Protein AF-A0A8T3YSC1-F1 (afdb_monomer)

Radius of gyration: 13.59 Å; Cα contacts (8 Å, |Δi|>4): 23; chains: 1; bounding box: 28×20×34 Å

Secondary structure (DSSP, 8-state):
-HHHHHHHHHHHHHHHHHHHHHHHHHHHS---HHHHHHHHHHHIIIIIHHHHHHTT-

Structure (mmCIF, N/CA/C/O backbone):
data_AF-A0A8T3YSC1-F1
#
_entry.id   AF-A0A8T3YSC1-F1
#
loop_
_atom_site.group_PDB
_atom_site.id
_atom_site.type_symbol
_atom_site.label_atom_id
_atom_site.label_alt_id
_atom_site.label_comp_id
_atom_site.label_asym_id
_atom_site.label_entity_id
_atom_site.label_seq_id
_atom_site.pdbx_PDB_ins_code
_atom_site.Cartn_x
_atom_site.Cartn_y
_atom_site.Cartn_z
_atom_site.occupancy
_atom_site.B_iso_or_equiv
_atom_site.auth_seq_id
_atom_site.auth_comp_id
_atom_site.auth_asym_id
_atom_site.auth_atom_id
_atom_site.pdbx_PDB_model_num
ATOM 1 N N . MET A 1 1 ? -14.307 -2.634 21.516 1.00 59.19 1 MET A N 1
ATOM 2 C CA . MET A 1 1 ? -14.536 -2.279 20.088 1.00 59.19 1 MET A CA 1
ATOM 3 C C . MET A 1 1 ? -14.019 -0.894 19.653 1.00 59.19 1 MET A C 1
ATOM 5 O O . MET A 1 1 ? -13.657 -0.758 18.490 1.00 59.19 1 MET A O 1
ATOM 9 N N . LYS A 1 2 ? -13.940 0.143 20.515 1.00 69.25 2 LYS A N 1
ATOM 10 C CA . LYS A 1 2 ? -13.434 1.480 20.102 1.00 69.25 2 LYS A CA 1
ATOM 11 C C . LYS A 1 2 ? -11.937 1.505 19.724 1.00 69.25 2 LYS A C 1
ATOM 13 O O . LYS A 1 2 ? -11.579 2.209 18.788 1.00 69.25 2 LYS A O 1
ATOM 18 N N . MET A 1 3 ? -11.077 0.730 20.396 1.00 79.31 3 MET A N 1
ATOM 19 C CA . MET A 1 3 ? -9.633 0.681 20.090 1.00 79.31 3 MET A CA 1
ATOM 20 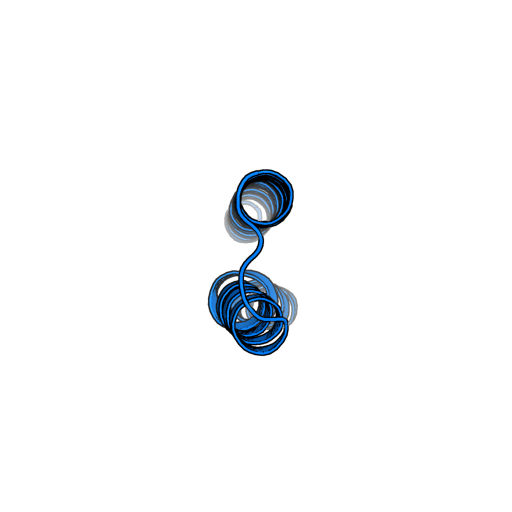C C . MET A 1 3 ? -9.299 -0.040 18.775 1.00 79.31 3 MET A C 1
ATOM 22 O O . MET A 1 3 ? -8.504 0.480 18.002 1.00 79.31 3 MET A O 1
ATOM 26 N N . LEU A 1 4 ? -9.947 -1.173 18.469 1.00 81.69 4 LEU A N 1
ATOM 27 C CA . LEU A 1 4 ? -9.744 -1.906 17.206 1.00 81.69 4 LEU A CA 1
ATOM 28 C C . LEU A 1 4 ? -10.076 -1.053 15.971 1.00 81.69 4 LEU A C 1
ATOM 30 O O . LEU A 1 4 ? -9.327 -1.061 14.998 1.00 81.69 4 LEU A O 1
ATOM 34 N N . LYS A 1 5 ? -11.144 -0.242 16.031 1.00 78.69 5 LYS A N 1
ATOM 35 C CA . LYS A 1 5 ? -11.478 0.711 14.958 1.00 78.69 5 LYS A CA 1
ATOM 36 C C . LYS A 1 5 ? -10.382 1.761 14.743 1.00 78.69 5 LYS A C 1
ATOM 38 O O . LYS A 1 5 ? -10.069 2.062 13.597 1.00 78.69 5 LYS A O 1
ATOM 43 N N . LYS A 1 6 ? -9.784 2.290 15.820 1.00 81.62 6 LYS A N 1
ATOM 44 C CA . LYS A 1 6 ? -8.673 3.257 15.736 1.00 81.62 6 LYS A CA 1
ATOM 45 C C . LYS A 1 6 ? -7.402 2.615 15.170 1.00 81.62 6 LYS A C 1
ATOM 47 O O . LYS A 1 6 ? -6.766 3.210 14.308 1.00 81.62 6 LYS A O 1
ATOM 52 N N . LEU A 1 7 ? -7.082 1.390 15.597 1.00 85.94 7 LEU A N 1
ATOM 53 C CA . LEU A 1 7 ? -5.928 0.631 15.104 1.00 85.94 7 LEU A CA 1
ATOM 54 C C . LEU A 1 7 ? -6.041 0.342 13.601 1.00 85.94 7 LEU A C 1
ATOM 56 O O . LEU A 1 7 ? -5.101 0.587 12.850 1.00 85.94 7 LEU A O 1
ATOM 60 N N . ARG A 1 8 ? -7.220 -0.098 13.146 1.00 84.94 8 ARG A N 1
ATOM 61 C CA . ARG A 1 8 ? -7.497 -0.332 11.722 1.00 84.94 8 ARG A CA 1
ATOM 62 C C . ARG A 1 8 ? -7.337 0.948 10.895 1.00 84.94 8 ARG A C 1
ATOM 64 O O . ARG A 1 8 ? -6.780 0.913 9.804 1.00 84.94 8 ARG A O 1
ATOM 71 N N . LEU A 1 9 ? -7.803 2.081 11.422 1.00 86.00 9 LEU A N 1
ATOM 72 C CA . LEU A 1 9 ? -7.682 3.375 10.751 1.00 86.00 9 LEU A CA 1
ATOM 73 C C . LEU A 1 9 ? -6.211 3.799 10.601 1.00 86.00 9 LEU A C 1
ATOM 75 O O . LEU A 1 9 ? -5.805 4.213 9.520 1.00 86.00 9 LEU A O 1
ATOM 79 N N . ALA A 1 10 ? -5.405 3.631 11.655 1.00 85.88 10 ALA A N 1
ATOM 80 C CA . ALA A 1 10 ? -3.983 3.973 11.643 1.00 85.88 10 ALA A CA 1
ATOM 81 C C . ALA A 1 10 ? -3.190 3.137 10.623 1.00 85.88 10 ALA A C 1
ATOM 83 O O . ALA A 1 10 ? -2.451 3.698 9.818 1.00 85.88 10 ALA A O 1
ATOM 84 N N . ILE A 1 11 ? -3.393 1.813 10.599 1.00 88.75 11 ILE A N 1
ATOM 85 C CA . ILE A 1 11 ? -2.714 0.920 9.642 1.00 88.75 11 ILE A CA 1
ATOM 86 C C . ILE A 1 11 ? -3.102 1.271 8.197 1.00 88.75 11 ILE A C 1
ATOM 88 O O . ILE A 1 11 ? -2.244 1.281 7.317 1.00 88.75 11 ILE A O 1
ATOM 92 N N . GLY A 1 12 ? -4.372 1.615 7.954 1.00 85.56 12 GLY A N 1
ATOM 93 C CA . GLY A 1 12 ? -4.838 2.058 6.637 1.00 85.56 12 GLY A CA 1
ATOM 94 C C . GLY A 1 12 ? -4.148 3.336 6.155 1.00 85.56 12 GLY A C 1
ATOM 95 O O . GLY A 1 12 ? -3.680 3.383 5.020 1.00 85.56 12 GLY A O 1
ATOM 96 N N . ILE A 1 13 ? -4.028 4.346 7.022 1.00 90.44 13 ILE A N 1
ATOM 97 C CA . ILE A 1 13 ? -3.361 5.615 6.688 1.00 90.44 13 ILE A CA 1
ATOM 98 C C . ILE A 1 13 ? -1.879 5.383 6.367 1.00 90.44 13 ILE A C 1
ATOM 100 O O . ILE A 1 13 ? -1.392 5.872 5.348 1.00 90.44 13 ILE A O 1
ATOM 104 N N . ILE A 1 14 ? -1.174 4.599 7.190 1.00 90.56 14 ILE A N 1
ATOM 105 C CA . ILE A 1 14 ? 0.243 4.278 6.957 1.00 90.56 14 ILE A CA 1
ATOM 106 C C . ILE A 1 14 ? 0.407 3.523 5.631 1.00 90.56 14 ILE A C 1
ATOM 108 O O . ILE A 1 14 ? 1.283 3.865 4.840 1.00 90.56 14 ILE A O 1
ATOM 112 N N . GLY A 1 15 ? -0.472 2.558 5.342 1.00 88.50 15 GLY A N 1
ATOM 113 C CA . GLY A 1 15 ? -0.457 1.829 4.074 1.00 88.50 15 GLY A CA 1
ATOM 114 C C . GLY A 1 15 ? -0.596 2.746 2.854 1.00 88.50 15 GLY A C 1
ATOM 115 O O . GLY A 1 15 ? 0.153 2.590 1.893 1.00 88.50 15 GLY A O 1
ATOM 116 N N . ILE A 1 16 ? -1.490 3.742 2.902 1.00 90.44 16 ILE A N 1
ATOM 117 C CA . ILE A 1 16 ? -1.668 4.718 1.809 1.00 90.44 16 ILE A CA 1
ATOM 118 C C . ILE A 1 16 ? -0.394 5.541 1.595 1.00 90.44 16 ILE A C 1
ATOM 120 O O . ILE A 1 16 ? 0.053 5.681 0.457 1.00 90.44 16 ILE A O 1
ATOM 124 N N . ILE A 1 17 ? 0.216 6.048 2.672 1.00 92.62 17 ILE A N 1
ATOM 125 C CA . ILE A 1 17 ? 1.460 6.830 2.591 1.00 92.62 17 ILE A CA 1
ATOM 126 C C . ILE A 1 17 ? 2.564 6.001 1.927 1.00 92.62 17 ILE A C 1
ATOM 128 O O . ILE A 1 17 ? 3.214 6.477 1.000 1.00 92.62 17 ILE A O 1
ATOM 132 N N . VAL A 1 18 ? 2.731 4.743 2.343 1.00 92.00 18 VAL A N 1
ATOM 133 C CA . VAL A 1 18 ? 3.762 3.852 1.794 1.00 92.00 18 VAL A CA 1
ATOM 134 C C . VAL A 1 18 ? 3.524 3.551 0.310 1.00 92.00 18 VAL A C 1
ATOM 136 O O . VAL A 1 18 ? 4.478 3.570 -0.467 1.00 92.00 18 VAL A O 1
ATOM 139 N N . VAL A 1 19 ? 2.273 3.332 -0.114 1.00 91.12 19 VAL A N 1
ATOM 140 C CA . VAL A 1 19 ? 1.928 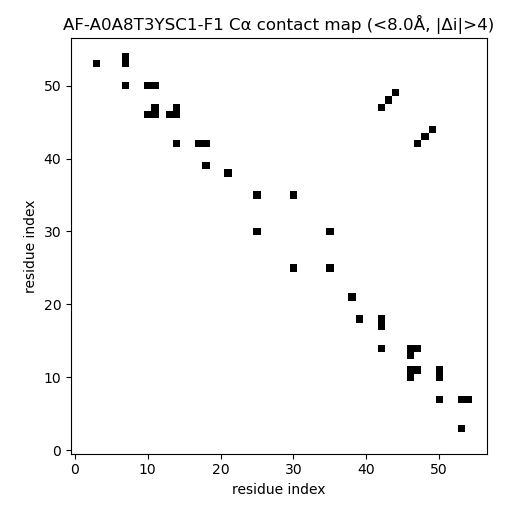3.143 -1.537 1.00 91.12 19 VAL A CA 1
ATOM 141 C C . VAL A 1 19 ? 2.292 4.376 -2.360 1.00 91.12 19 VAL A C 1
ATOM 143 O O . VAL A 1 19 ? 2.927 4.247 -3.406 1.00 91.12 19 VAL A O 1
ATOM 146 N N . VAL A 1 20 ? 1.925 5.570 -1.889 1.00 91.31 20 VAL A N 1
ATOM 147 C CA . VAL A 1 20 ? 2.238 6.824 -2.587 1.00 91.31 20 VAL A CA 1
ATOM 148 C C . VAL A 1 20 ? 3.750 7.024 -2.670 1.00 91.31 20 VAL A C 1
ATOM 150 O O . VAL A 1 20 ? 4.266 7.284 -3.754 1.00 91.31 20 VAL A O 1
ATOM 153 N N . SER A 1 21 ? 4.485 6.828 -1.571 1.00 90.50 21 SER A N 1
ATOM 154 C CA . SER A 1 21 ? 5.950 6.908 -1.572 1.00 90.50 21 SER A CA 1
ATOM 155 C C . SER A 1 21 ? 6.588 5.909 -2.537 1.00 90.50 21 SER A C 1
ATOM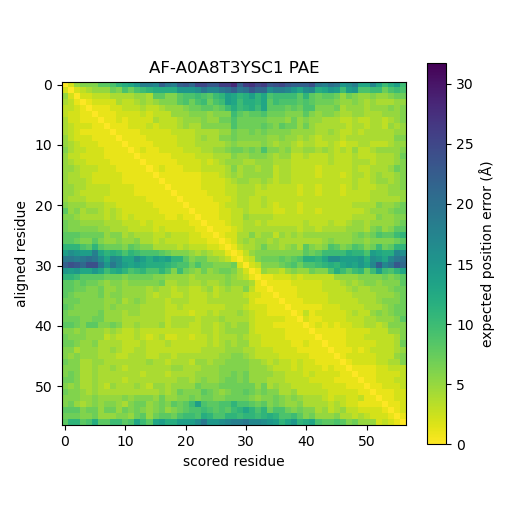 157 O O . SER A 1 21 ? 7.508 6.282 -3.261 1.00 90.50 21 SER A O 1
ATOM 159 N N . HIS A 1 22 ? 6.090 4.670 -2.602 1.00 89.69 22 HIS A N 1
ATOM 160 C CA . HIS A 1 22 ? 6.582 3.672 -3.551 1.00 89.69 22 HIS A CA 1
ATOM 161 C C . HIS A 1 22 ? 6.324 4.100 -5.003 1.00 89.69 22 HIS A C 1
ATOM 163 O O . HIS A 1 22 ? 7.221 3.985 -5.843 1.00 89.69 22 HIS A O 1
ATOM 169 N N . MET A 1 23 ? 5.124 4.591 -5.322 1.00 87.38 23 MET A N 1
ATOM 170 C CA . MET A 1 23 ? 4.793 5.067 -6.671 1.00 87.38 23 MET A CA 1
ATOM 171 C C . MET A 1 23 ? 5.682 6.243 -7.085 1.00 87.38 23 MET A C 1
ATOM 173 O O . MET A 1 23 ? 6.251 6.228 -8.175 1.00 87.38 23 MET A O 1
ATOM 177 N N . THR A 1 24 ? 5.878 7.218 -6.195 1.00 88.88 24 THR A N 1
ATOM 178 C CA . THR A 1 24 ? 6.765 8.364 -6.439 1.00 88.88 24 THR A CA 1
ATOM 179 C C . THR A 1 24 ? 8.217 7.924 -6.619 1.00 88.88 24 THR A C 1
ATOM 181 O O . THR A 1 24 ? 8.902 8.411 -7.515 1.00 88.88 24 THR A O 1
ATOM 184 N N . TYR A 1 25 ? 8.697 6.971 -5.817 1.00 86.69 25 TYR A N 1
ATOM 185 C CA . TYR A 1 25 ? 10.066 6.463 -5.929 1.00 86.69 25 TYR A CA 1
ATOM 186 C C . TYR A 1 25 ? 10.309 5.745 -7.263 1.00 86.69 25 TYR A C 1
ATOM 188 O O . TYR A 1 25 ? 11.356 5.932 -7.882 1.00 86.69 25 TYR A O 1
ATOM 196 N N . PHE A 1 26 ? 9.323 4.980 -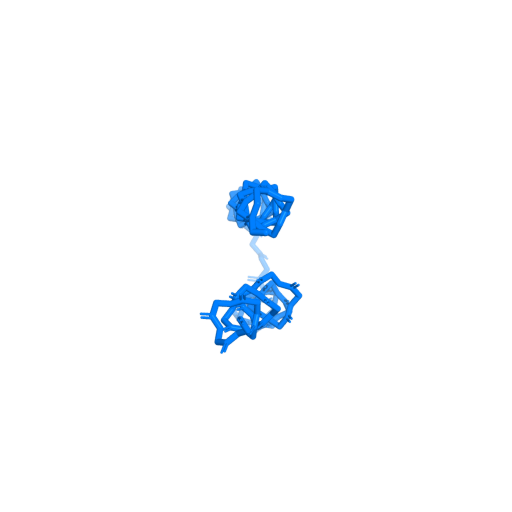7.738 1.00 83.62 26 PHE A N 1
ATOM 197 C CA . PHE A 1 26 ? 9.372 4.335 -9.050 1.00 83.62 26 PHE A CA 1
ATOM 198 C C . PHE A 1 26 ? 9.274 5.338 -10.209 1.00 83.62 26 PHE A C 1
ATOM 200 O O . PHE A 1 26 ? 9.949 5.178 -11.220 1.00 83.62 26 PHE A O 1
ATOM 207 N N . ALA A 1 27 ? 8.479 6.402 -10.063 1.00 81.81 27 ALA A N 1
ATOM 208 C CA . ALA A 1 27 ? 8.401 7.463 -11.066 1.00 81.81 27 ALA A CA 1
ATOM 209 C C . ALA A 1 27 ? 9.729 8.234 -11.210 1.00 81.81 27 ALA A C 1
ATOM 211 O O . ALA A 1 27 ? 10.069 8.677 -12.304 1.00 81.81 27 ALA A O 1
ATOM 212 N N . LEU A 1 28 ? 10.488 8.382 -10.117 1.00 84.19 28 LEU A N 1
ATOM 213 C CA . LEU A 1 28 ? 11.769 9.101 -10.095 1.00 84.19 28 LEU A CA 1
ATOM 214 C C . LEU A 1 28 ? 12.970 8.241 -10.507 1.00 84.19 28 LEU A C 1
ATOM 216 O O . LEU A 1 28 ? 13.979 8.776 -10.965 1.00 84.19 28 LEU A O 1
ATOM 220 N N . LYS A 1 29 ? 12.894 6.921 -10.327 1.00 78.38 29 LYS A N 1
ATOM 221 C CA . LYS A 1 29 ? 13.941 5.984 -10.731 1.00 78.38 29 LYS A CA 1
ATOM 222 C C . LYS A 1 29 ? 13.314 4.820 -11.491 1.00 78.38 29 LYS A C 1
ATOM 224 O O . LYS A 1 29 ? 12.587 4.042 -10.874 1.00 78.38 29 LYS A O 1
ATOM 229 N N . PRO A 1 30 ? 13.623 4.649 -12.787 1.00 68.31 30 PRO A N 1
ATOM 230 C CA . PRO A 1 30 ? 13.111 3.526 -13.552 1.00 68.31 30 PRO A CA 1
ATOM 231 C C . PRO A 1 30 ? 13.751 2.235 -13.030 1.00 68.31 30 PRO A C 1
ATOM 233 O O . PRO A 1 30 ? 14.882 1.889 -13.369 1.00 68.31 30 PRO A O 1
ATOM 236 N N . TYR A 1 31 ? 13.033 1.538 -12.153 1.00 70.00 31 TYR A N 1
ATOM 237 C CA . TYR A 1 31 ? 13.356 0.176 -11.751 1.00 70.00 31 TYR A CA 1
ATOM 238 C C . TYR A 1 31 ? 12.733 -0.818 -12.728 1.00 70.00 31 TYR A C 1
ATOM 240 O O . TYR A 1 31 ? 11.810 -0.504 -13.480 1.00 70.00 31 TYR A O 1
ATOM 248 N N . ASN A 1 32 ? 13.216 -2.056 -12.684 1.00 81.12 32 ASN A N 1
ATOM 249 C CA . ASN A 1 32 ? 12.636 -3.137 -13.463 1.00 81.12 32 ASN A CA 1
ATOM 250 C C . ASN A 1 32 ? 11.201 -3.432 -12.980 1.00 81.12 32 ASN A C 1
ATOM 252 O O . ASN A 1 32 ? 10.929 -3.404 -11.776 1.00 81.12 32 ASN A O 1
ATOM 256 N N . LEU A 1 33 ? 10.292 -3.762 -13.903 1.00 81.69 33 LEU A N 1
ATOM 257 C CA . LEU A 1 33 ? 8.875 -4.055 -13.609 1.00 81.69 33 LEU A CA 1
ATOM 258 C C . LEU A 1 33 ? 8.700 -5.130 -12.519 1.00 81.69 33 LEU A C 1
ATOM 260 O O . LEU A 1 33 ? 7.789 -5.054 -11.702 1.00 81.69 33 LEU A O 1
ATOM 264 N N . ILE A 1 34 ? 9.614 -6.101 -12.452 1.00 85.56 34 ILE A N 1
ATOM 265 C CA . ILE A 1 34 ? 9.627 -7.150 -11.420 1.00 85.56 34 ILE A CA 1
ATOM 266 C C . ILE A 1 34 ? 9.789 -6.553 -10.014 1.00 85.56 34 ILE A C 1
ATOM 268 O O . ILE A 1 34 ? 9.066 -6.927 -9.092 1.00 85.56 34 ILE A O 1
ATOM 272 N N . THR A 1 35 ? 10.705 -5.598 -9.846 1.00 84.12 35 THR A N 1
ATOM 273 C CA . THR A 1 35 ? 10.967 -4.936 -8.560 1.00 84.12 35 THR A CA 1
ATOM 274 C C . THR A 1 35 ? 9.758 -4.124 -8.103 1.00 84.12 35 THR A C 1
ATOM 276 O O . THR A 1 35 ? 9.458 -4.079 -6.911 1.00 84.12 35 THR A O 1
ATOM 279 N N . PHE A 1 36 ? 9.024 -3.542 -9.054 1.00 84.81 36 PHE A N 1
ATOM 280 C CA . PHE A 1 36 ? 7.772 -2.841 -8.785 1.00 84.81 36 PHE A CA 1
ATOM 281 C C . PHE A 1 36 ? 6.690 -3.780 -8.236 1.00 84.81 36 PHE A C 1
ATOM 283 O O . PHE A 1 36 ? 6.096 -3.495 -7.195 1.00 84.81 36 PHE A O 1
ATOM 290 N N . PHE A 1 37 ? 6.467 -4.931 -8.879 1.00 87.69 37 PHE A N 1
ATOM 291 C CA . PHE A 1 37 ? 5.491 -5.912 -8.392 1.00 87.69 37 PHE A CA 1
ATOM 292 C C . PHE A 1 37 ? 5.891 -6.524 -7.045 1.00 87.69 37 PHE A C 1
ATOM 294 O O . PHE A 1 37 ? 5.030 -6.724 -6.187 1.00 87.69 37 PHE A O 1
ATOM 301 N N . LEU A 1 38 ? 7.187 -6.774 -6.828 1.00 89.31 38 LEU A N 1
ATOM 302 C CA . LEU A 1 38 ? 7.704 -7.240 -5.539 1.00 89.31 38 LEU A CA 1
ATOM 303 C C . LEU A 1 38 ? 7.420 -6.238 -4.417 1.00 89.31 38 LEU A C 1
ATOM 305 O O . LEU A 1 38 ? 6.915 -6.632 -3.365 1.00 89.31 38 LEU A O 1
ATOM 309 N N . GLY A 1 39 ? 7.682 -4.949 -4.642 1.00 87.56 39 GLY A N 1
ATOM 310 C CA . GLY A 1 39 ? 7.397 -3.919 -3.646 1.00 87.56 39 GLY A CA 1
ATOM 311 C C . GLY A 1 39 ? 5.902 -3.800 -3.332 1.00 87.56 39 GLY A C 1
ATOM 312 O O . GLY A 1 39 ? 5.526 -3.743 -2.159 1.00 87.56 39 GLY A O 1
ATOM 313 N N . PHE A 1 40 ? 5.030 -3.902 -4.340 1.00 88.19 40 PHE A N 1
ATOM 314 C CA . PHE A 1 40 ? 3.580 -3.990 -4.125 1.00 88.19 40 PHE A CA 1
ATOM 315 C C . PHE A 1 40 ? 3.153 -5.228 -3.328 1.00 88.19 40 PHE A C 1
ATOM 317 O O . PHE A 1 40 ? 2.297 -5.124 -2.444 1.00 88.19 40 PHE A O 1
ATOM 324 N N . GLY A 1 41 ? 3.759 -6.387 -3.596 1.00 89.62 41 GLY A N 1
ATOM 325 C CA . GLY A 1 41 ? 3.498 -7.619 -2.850 1.00 89.62 41 GLY A CA 1
ATOM 326 C C . GLY A 1 41 ? 3.835 -7.483 -1.363 1.00 89.62 41 GLY A C 1
ATOM 327 O O . GLY A 1 41 ? 3.036 -7.872 -0.508 1.00 89.62 41 GLY A O 1
ATOM 328 N N . VAL A 1 42 ? 4.970 -6.855 -1.042 1.00 90.44 42 VAL A N 1
ATOM 329 C CA . VAL A 1 42 ? 5.373 -6.586 0.349 1.00 90.44 42 VAL A CA 1
ATOM 330 C C . VAL A 1 42 ? 4.396 -5.624 1.027 1.00 90.44 42 VAL A C 1
ATOM 332 O O . VAL A 1 42 ? 3.934 -5.902 2.133 1.00 90.44 42 VAL A O 1
ATOM 335 N N . ILE A 1 43 ? 4.011 -4.533 0.358 1.00 91.00 43 ILE A N 1
ATOM 336 C CA . ILE A 1 43 ? 3.025 -3.579 0.894 1.00 91.00 43 ILE A CA 1
ATOM 337 C C . ILE A 1 43 ? 1.695 -4.284 1.196 1.00 91.00 43 ILE A C 1
ATOM 339 O O . ILE A 1 43 ? 1.094 -4.069 2.253 1.00 91.00 43 ILE A O 1
ATOM 343 N N . TYR A 1 44 ? 1.239 -5.166 0.307 1.00 88.62 44 TYR A N 1
ATOM 344 C CA . TYR A 1 44 ? 0.011 -5.924 0.523 1.00 88.62 44 TYR A CA 1
ATOM 345 C C . TYR A 1 44 ? 0.100 -6.830 1.762 1.00 88.62 44 TYR A C 1
ATOM 347 O O . TYR A 1 44 ? -0.815 -6.834 2.592 1.00 88.62 44 TYR A O 1
ATOM 355 N N . LEU A 1 45 ? 1.205 -7.561 1.923 1.00 90.00 45 LEU A N 1
ATOM 356 C CA . LEU A 1 45 ? 1.415 -8.451 3.069 1.00 90.00 45 LEU A CA 1
ATOM 357 C C . LEU A 1 45 ? 1.511 -7.695 4.399 1.00 90.00 45 LEU A C 1
ATOM 359 O O . LEU A 1 45 ? 0.992 -8.177 5.403 1.00 90.00 45 LEU A O 1
ATOM 363 N N . VAL A 1 46 ? 2.138 -6.518 4.415 1.00 89.19 46 VAL A N 1
ATOM 364 C CA . VAL A 1 46 ? 2.376 -5.754 5.651 1.00 89.19 46 VAL A CA 1
ATOM 365 C C . VAL A 1 46 ? 1.152 -4.947 6.078 1.00 89.19 46 VAL A C 1
ATOM 367 O O . VAL A 1 46 ? 0.881 -4.838 7.271 1.00 89.19 46 VAL A O 1
ATOM 370 N N . PHE A 1 47 ? 0.394 -4.385 5.135 1.00 87.62 47 PHE A N 1
ATOM 371 C CA . PHE A 1 47 ? -0.699 -3.466 5.469 1.00 87.62 47 PHE A CA 1
ATOM 372 C C . PHE A 1 47 ? -2.075 -4.078 5.222 1.00 87.62 47 PHE A C 1
ATOM 374 O O . PHE A 1 47 ? -2.939 -4.037 6.097 1.00 87.62 47 PHE A O 1
ATOM 381 N N . VAL A 1 48 ? -2.296 -4.691 4.058 1.00 85.31 48 VAL A N 1
ATOM 382 C CA . VAL A 1 48 ? -3.633 -5.150 3.648 1.00 85.31 48 VAL A CA 1
ATOM 383 C C . VAL A 1 48 ? -4.026 -6.453 4.342 1.00 85.31 48 VAL A C 1
ATOM 385 O O . VAL A 1 48 ? -5.174 -6.598 4.773 1.00 85.31 48 VAL A O 1
ATOM 388 N N . LEU A 1 49 ? -3.089 -7.392 4.495 1.00 87.62 49 LEU A N 1
ATOM 389 C CA . LEU A 1 49 ? -3.359 -8.673 5.151 1.00 87.62 49 LEU A CA 1
ATOM 390 C C . LEU A 1 49 ? -3.742 -8.501 6.641 1.00 87.62 49 LEU A C 1
ATOM 392 O O . LEU A 1 49 ? -4.793 -9.025 7.029 1.00 87.62 49 LEU A O 1
ATOM 396 N N . PRO A 1 50 ? -3.019 -7.709 7.464 1.00 85.12 50 PRO A N 1
ATOM 397 C CA . PRO A 1 50 ? -3.417 -7.457 8.850 1.00 85.12 50 PRO A CA 1
ATOM 398 C C . PRO A 1 50 ? -4.733 -6.688 8.956 1.00 85.12 50 PRO A C 1
ATOM 400 O O . PRO A 1 50 ? -5.532 -6.975 9.844 1.00 85.12 50 PRO A O 1
ATOM 403 N N . LEU A 1 51 ? -5.011 -5.759 8.031 1.00 85.06 51 LEU A N 1
ATOM 404 C CA . LEU A 1 51 ? -6.292 -5.044 7.970 1.00 85.06 51 LEU A CA 1
ATOM 405 C C . LEU A 1 51 ? -7.473 -5.988 7.717 1.00 85.06 51 LEU A C 1
ATOM 407 O O . LEU A 1 51 ? -8.511 -5.855 8.369 1.00 85.06 51 LE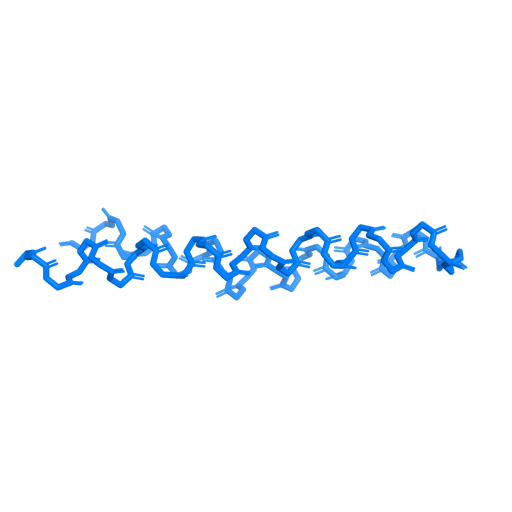U A O 1
ATOM 411 N N . LYS A 1 52 ? -7.322 -6.949 6.795 1.00 83.81 52 LYS A N 1
ATOM 412 C CA . LYS A 1 52 ? -8.341 -7.977 6.522 1.00 83.81 52 LYS A CA 1
ATOM 413 C C . LYS A 1 52 ? -8.578 -8.863 7.739 1.00 83.81 52 LYS A C 1
ATOM 415 O O . LYS A 1 52 ? -9.726 -9.170 8.051 1.00 83.81 52 LYS A O 1
ATOM 420 N N . TRP A 1 53 ? -7.505 -9.250 8.423 1.00 85.88 53 TRP A N 1
ATOM 421 C CA . TRP A 1 53 ? -7.589 -10.093 9.610 1.00 85.88 53 TRP A CA 1
ATOM 422 C C . TRP A 1 53 ? -8.252 -9.360 10.786 1.00 85.88 53 TRP A C 1
ATOM 424 O O . TRP A 1 53 ? -9.205 -9.875 11.366 1.00 85.88 53 TRP A O 1
ATOM 434 N N . LEU A 1 54 ? -7.862 -8.106 11.042 1.00 82.00 54 LEU A N 1
ATOM 435 C CA . LEU A 1 54 ? -8.478 -7.221 12.042 1.00 82.00 54 LEU A CA 1
ATOM 436 C C . LEU A 1 54 ? -9.956 -6.913 11.772 1.00 82.00 54 LEU A C 1
ATOM 438 O O . LEU A 1 54 ? -10.663 -6.523 12.692 1.00 82.00 54 LEU A O 1
ATOM 442 N N . ASN A 1 55 ? -10.423 -7.029 10.526 1.00 77.00 55 ASN A N 1
ATOM 443 C CA . ASN A 1 55 ? -11.833 -6.830 10.186 1.00 77.00 55 ASN A CA 1
ATOM 444 C C . ASN A 1 55 ? -12.696 -8.082 10.414 1.00 77.00 55 ASN A C 1
ATOM 44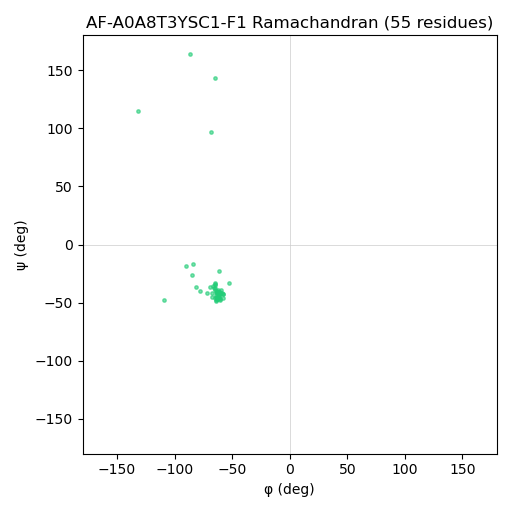6 O O . ASN A 1 55 ? -13.919 -7.977 10.405 1.00 77.00 55 ASN A O 1
ATOM 450 N N . LYS A 1 56 ? -12.074 -9.259 10.551 1.00 76.56 56 LYS A N 1
ATOM 451 C CA . LYS A 1 56 ? -12.764 -10.5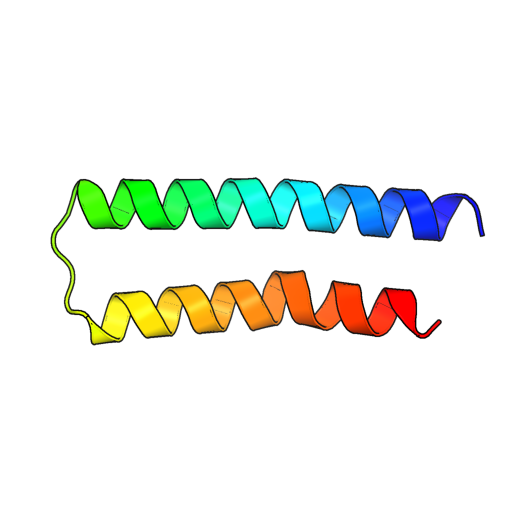31 10.805 1.00 76.56 56 LYS A CA 1
ATOM 452 C C . LYS A 1 56 ? -12.922 -10.825 12.308 1.00 76.56 56 LYS A C 1
ATOM 454 O O . LYS A 1 56 ? -13.745 -11.665 12.657 1.00 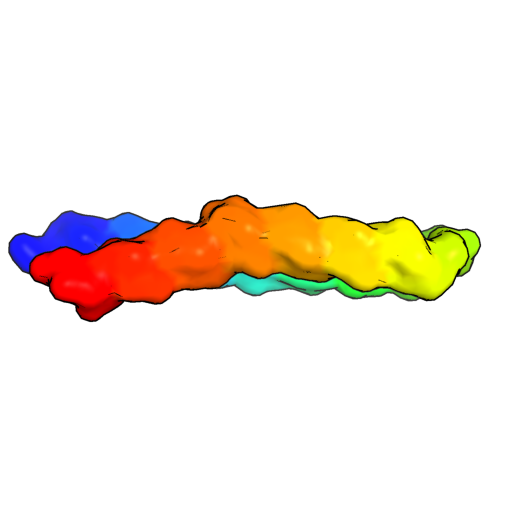76.56 56 LYS A O 1
ATOM 459 N N . LEU A 1 57 ? -12.129 -10.152 13.149 1.00 67.81 57 LEU A N 1
ATOM 460 C CA . LEU A 1 57 ? -12.193 -10.143 14.618 1.00 67.81 57 LEU A CA 1
ATOM 461 C C . LEU A 1 57 ? -13.261 -9.166 15.129 1.0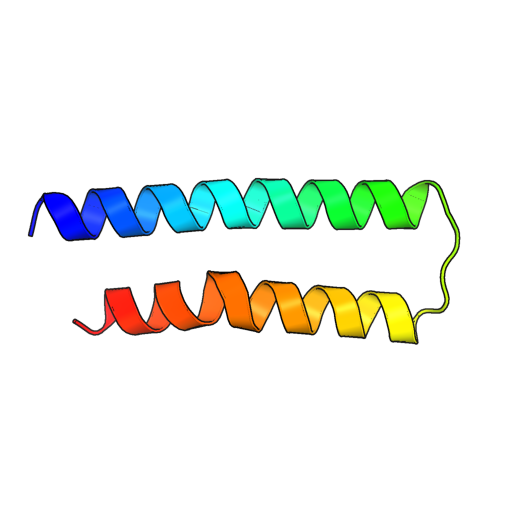0 67.81 57 LEU A C 1
ATOM 463 O O . LEU A 1 57 ? -13.932 -9.515 16.122 1.00 67.81 57 LEU A O 1
#

pLDDT: mean 84.49, std 6.76, range [59.19, 92.62]

Foldseek 3Di:
DVVLVVVLVVLVVVLVVQVVVLVVVCVVDVDDPVVSVVSVVVSCVRRVVVSVVSVVD

Solvent-accessible surface area (backbone atoms only — not comparable to full-atom values): 3296 Å² total; per-residue (Å²): 115,75,65,61,57,52,52,49,51,53,47,52,54,53,40,52,53,53,52,52,51,51,53,53,52,46,74,76,42,90,67,59,72,66,60,54,52,51,53,51,52,52,50,40,60,70,33,51,49,54,48,55,53,64,71,74,108

Mean predicted aligned error: 4.97 Å

Sequence (57 aa):
MKMLKKLRLAIGIIGIIVVVSHMTYFALKPYNLITFFLGFGVIYLVFVLPLKWLNKL